Protein AF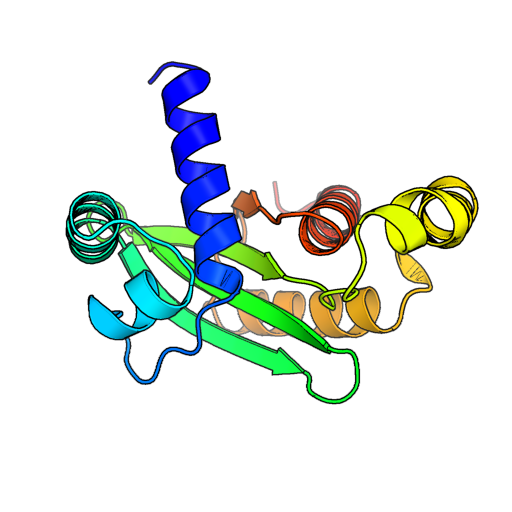-A0A7S6MPK9-F1 (afdb_monomer_lite)

Secondary structure (DSSP, 8-state):
--HHHHHHHHHHHHHHTT---SSSS--HHHHHTTT--HHHHHHHHHHEEEEEEEEETTTTEEEEEEEETTT--EEEEEE----S-HHHIIIIIHHHHHHS-GGG-HHHHHHHHHHHHHHHHTSS-SS-EEEEETHHHHHHHHHHT-TTTTT--

Sequence (153 aa):
MNQLSENFKQAELALAAYGSFTSAVPTQRELEAIEFSSRQAEVFIQNYRLVSQFNDAATGLSATVFADKDSGETFLAVRGTEISDVRDFATGVFDIMLFGSTQLHPQYHSLKTKVTEWLNDGTLSPTFTVTGHSMGGFLAIGLADDPLFTRAC

pLDDT: mean 84.28, std 17.18, range [35.78, 97.69]

Radius of gyration: 15.24 Å; chains: 1; bounding box: 37×40×40 Å

Foldseek 3Di:
DDPVVVVVVLVLLQLCLVFDAPAQQRDLVRSVVSPDDSVRSVVCSVFKTWLDWDADPVQRKIWTWIAGPPPRAIAIHIDGHDDPDPVCCVPPVCVCLVPPDPVPRPNLVVVVVVVVVCCVVVSHPLDYHYHHDDVRRSSSVNQCPDPVSVPSD

Structure (mmCIF, N/CA/C/O backbone):
data_AF-A0A7S6MPK9-F1
#
_entry.id   AF-A0A7S6MPK9-F1
#
loop_
_atom_site.group_PDB
_atom_site.id
_atom_site.type_symbol
_atom_site.label_atom_id
_atom_site.label_alt_id
_atom_site.label_comp_id
_atom_site.label_asym_id
_atom_site.label_entity_id
_atom_site.label_seq_id
_atom_site.pdbx_PDB_ins_code
_atom_site.Cartn_x
_atom_site.Cartn_y
_atom_site.Cartn_z
_atom_site.occupancy
_atom_site.B_iso_or_equiv
_atom_site.auth_seq_id
_atom_site.auth_comp_id
_atom_site.auth_asym_id
_atom_site.auth_atom_id
_atom_site.pdbx_PDB_model_num
ATOM 1 N N . MET A 1 1 ? -21.714 -7.488 0.628 1.00 62.66 1 MET A N 1
ATOM 2 C CA . MET A 1 1 ? -21.180 -6.112 0.537 1.00 62.66 1 MET A CA 1
ATOM 3 C C . MET A 1 1 ? -21.682 -5.475 -0.745 1.00 62.66 1 MET A C 1
ATOM 5 O O . MET A 1 1 ? -22.024 -6.211 -1.663 1.00 62.66 1 MET A O 1
ATOM 9 N N . ASN A 1 2 ? -21.837 -4.151 -0.783 1.00 88.25 2 ASN A N 1
ATOM 10 C CA . ASN A 1 2 ? -22.265 -3.442 -1.992 1.00 88.25 2 ASN A CA 1
ATOM 11 C C . ASN A 1 2 ? -21.059 -2.721 -2.618 1.00 88.25 2 ASN A C 1
ATOM 13 O O . ASN A 1 2 ? -20.028 -2.559 -1.973 1.00 88.25 2 ASN A O 1
ATOM 17 N N . GLN A 1 3 ? -21.170 -2.286 -3.873 1.00 90.50 3 GLN A N 1
ATOM 18 C CA . GLN A 1 3 ? -20.036 -1.680 -4.585 1.00 90.50 3 GLN A CA 1
ATOM 19 C C . GLN A 1 3 ? -19.459 -0.452 -3.863 1.00 90.50 3 GLN A C 1
ATOM 21 O O . GLN A 1 3 ? -18.261 -0.193 -3.928 1.00 90.50 3 GLN A O 1
ATOM 26 N N . LEU A 1 4 ? -20.307 0.300 -3.157 1.00 89.38 4 LEU A N 1
ATOM 27 C CA . LEU A 1 4 ? -19.885 1.478 -2.410 1.00 89.38 4 LEU A CA 1
ATOM 28 C C . LEU A 1 4 ? -18.961 1.109 -1.244 1.00 89.38 4 LEU A C 1
ATOM 30 O O . LEU A 1 4 ? -17.953 1.782 -1.050 1.00 89.38 4 LEU A O 1
ATOM 34 N N . SER A 1 5 ? -19.275 0.044 -0.496 1.00 89.50 5 SER A N 1
ATOM 35 C CA . SER A 1 5 ? -18.431 -0.400 0.618 1.00 89.50 5 SER A CA 1
ATOM 36 C C . SER A 1 5 ? -17.068 -0.895 0.140 1.00 89.50 5 SER A C 1
ATOM 38 O O . SER A 1 5 ? -16.060 -0.571 0.758 1.00 89.50 5 SER A O 1
ATOM 40 N N . GLU A 1 6 ? -17.024 -1.613 -0.986 1.00 90.44 6 GLU A N 1
ATOM 41 C CA . GLU A 1 6 ? -15.756 -2.064 -1.574 1.00 90.44 6 GLU A CA 1
ATOM 42 C C . GLU A 1 6 ? -14.912 -0.887 -2.068 1.00 90.44 6 GLU A C 1
ATOM 44 O O . GLU A 1 6 ? -13.735 -0.785 -1.735 1.00 90.44 6 GLU A O 1
ATOM 49 N N . ASN A 1 7 ? -15.515 0.055 -2.800 1.00 90.88 7 ASN A N 1
ATOM 50 C CA . ASN A 1 7 ? -14.799 1.235 -3.285 1.00 90.88 7 ASN A CA 1
ATOM 51 C C . ASN A 1 7 ? -14.252 2.084 -2.130 1.00 90.88 7 ASN A C 1
ATOM 53 O O . ASN A 1 7 ? -13.137 2.591 -2.221 1.00 90.88 7 ASN A O 1
ATOM 57 N N . PHE A 1 8 ? -15.018 2.221 -1.044 1.00 92.25 8 PHE A N 1
ATOM 58 C CA . PHE A 1 8 ? -14.572 2.930 0.152 1.00 92.25 8 PHE A CA 1
ATOM 59 C C . PHE A 1 8 ? -13.363 2.239 0.793 1.00 92.25 8 PHE A C 1
ATOM 61 O O . PHE A 1 8 ? -12.348 2.892 1.017 1.00 92.25 8 PHE A O 1
ATOM 68 N N . LYS A 1 9 ? -13.420 0.913 0.975 1.00 93.81 9 LYS A N 1
ATOM 69 C CA . LYS A 1 9 ? -12.288 0.109 1.461 1.00 93.81 9 LYS A CA 1
ATOM 70 C C . LYS A 1 9 ? -11.035 0.304 0.601 1.00 93.81 9 LYS A C 1
ATOM 72 O O . LYS A 1 9 ? -9.956 0.554 1.135 1.00 93.81 9 LYS A O 1
ATOM 77 N N . GLN A 1 10 ? -11.164 0.214 -0.724 1.00 94.50 10 GLN A N 1
ATOM 78 C CA . GLN A 1 10 ? -10.022 0.378 -1.631 1.00 94.50 10 GLN A CA 1
ATOM 79 C C . GLN A 1 10 ? -9.455 1.802 -1.608 1.00 94.50 10 GLN A C 1
ATOM 81 O O . GLN A 1 10 ? -8.240 1.968 -1.718 1.00 94.50 10 GLN A O 1
ATOM 86 N N . ALA A 1 11 ? -10.306 2.818 -1.439 1.00 93.44 11 ALA A N 1
ATOM 87 C CA . ALA A 1 11 ? -9.879 4.207 -1.303 1.00 93.44 11 ALA A CA 1
ATOM 88 C C . ALA A 1 11 ? -9.139 4.460 0.020 1.00 93.44 11 ALA A C 1
ATOM 90 O O . ALA A 1 11 ? -8.108 5.126 0.014 1.00 93.44 11 ALA A O 1
ATOM 91 N N . GLU A 1 12 ? -9.611 3.898 1.137 1.00 95.19 12 GLU A N 1
ATOM 92 C CA . GLU A 1 12 ? -8.920 3.995 2.430 1.00 95.19 12 GLU A CA 1
ATOM 93 C C . GLU A 1 12 ? -7.548 3.317 2.388 1.00 95.19 12 GLU A C 1
ATOM 95 O O . GLU A 1 12 ? -6.557 3.911 2.806 1.00 95.19 12 GLU A O 1
ATOM 100 N N . LEU A 1 13 ? -7.455 2.109 1.824 1.00 96.62 13 LEU A N 1
ATOM 101 C CA . LEU A 1 13 ? -6.175 1.420 1.636 1.00 96.62 13 LEU A CA 1
ATOM 102 C C . LEU A 1 13 ? -5.225 2.222 0.731 1.00 96.62 13 LEU A C 1
ATOM 104 O O . LEU A 1 13 ? -4.043 2.353 1.047 1.00 96.62 13 LEU A O 1
ATOM 108 N N . ALA A 1 14 ? -5.733 2.807 -0.359 1.00 95.00 14 ALA A N 1
ATOM 109 C CA . ALA A 1 14 ? -4.942 3.661 -1.244 1.00 95.00 14 ALA A CA 1
ATOM 110 C C . ALA A 1 14 ? -4.434 4.930 -0.541 1.00 95.00 14 ALA A C 1
ATOM 112 O O . ALA A 1 14 ? -3.283 5.311 -0.745 1.00 95.00 14 ALA A O 1
ATOM 113 N N . LEU A 1 15 ? -5.255 5.564 0.303 1.00 94.50 15 LEU A N 1
ATOM 114 C CA . LEU A 1 15 ? -4.831 6.702 1.119 1.00 94.50 15 LEU A CA 1
ATOM 115 C C . LEU A 1 15 ? -3.768 6.271 2.137 1.00 94.50 15 LEU A C 1
ATOM 117 O O . LEU A 1 15 ? -2.742 6.930 2.272 1.00 94.50 15 LEU A O 1
ATOM 121 N N . ALA A 1 16 ? -3.955 5.118 2.784 1.00 95.38 16 ALA A N 1
ATOM 122 C CA . ALA A 1 16 ? -3.009 4.574 3.755 1.00 95.38 16 ALA A CA 1
ATOM 123 C C . ALA A 1 16 ? -1.601 4.340 3.173 1.00 95.38 16 ALA A C 1
ATOM 125 O O . ALA A 1 16 ? -0.622 4.428 3.912 1.00 95.38 16 ALA A O 1
ATOM 126 N N . ALA A 1 17 ? -1.464 4.121 1.858 1.00 93.81 17 ALA A N 1
ATOM 127 C CA . ALA A 1 17 ? -0.164 4.008 1.184 1.00 93.81 17 ALA A CA 1
ATOM 128 C C . ALA A 1 17 ? 0.687 5.294 1.225 1.00 93.81 17 ALA A C 1
ATOM 130 O O . ALA A 1 17 ? 1.873 5.253 0.905 1.00 93.81 17 ALA A O 1
ATOM 131 N N . TYR A 1 18 ? 0.109 6.435 1.609 1.00 92.12 18 TYR A N 1
ATOM 132 C CA . TYR A 1 18 ? 0.848 7.680 1.832 1.00 92.12 18 TYR A CA 1
ATOM 133 C C . TYR A 1 18 ? 1.504 7.735 3.217 1.00 92.12 18 TYR A C 1
ATOM 135 O O . TYR A 1 18 ? 2.360 8.587 3.458 1.00 92.12 18 TYR A O 1
ATOM 143 N N . GLY A 1 19 ? 1.121 6.837 4.129 1.00 91.44 19 GLY A N 1
ATOM 144 C CA . GLY A 1 19 ? 1.609 6.813 5.502 1.00 91.44 19 GLY A CA 1
ATOM 145 C C . GLY A 1 19 ? 3.028 6.272 5.607 1.00 91.44 19 GLY A C 1
ATOM 146 O O . GLY A 1 19 ? 3.433 5.380 4.866 1.00 91.44 19 GLY A O 1
ATOM 147 N N . SER A 1 20 ? 3.787 6.791 6.567 1.00 91.06 20 SER A N 1
ATOM 148 C CA . SER A 1 20 ? 5.051 6.192 7.003 1.00 91.06 20 SER A CA 1
ATOM 149 C C . SER A 1 20 ? 4.809 5.497 8.333 1.00 91.06 20 SER A C 1
ATOM 151 O O . SER A 1 20 ? 4.556 6.165 9.333 1.00 91.06 20 SER A O 1
ATOM 153 N N . PHE A 1 21 ? 4.854 4.167 8.334 1.00 93.12 21 PHE A N 1
ATOM 154 C CA . PHE A 1 21 ? 4.492 3.370 9.502 1.00 93.12 21 PHE A CA 1
ATOM 155 C C . PHE A 1 21 ? 5.731 2.785 10.165 1.00 93.12 21 PHE A C 1
ATOM 157 O O . PHE A 1 21 ? 6.571 2.158 9.521 1.00 93.12 21 PHE A O 1
ATOM 164 N N . THR A 1 22 ? 5.833 2.976 11.475 1.00 91.12 22 THR A N 1
ATOM 165 C CA . THR A 1 22 ? 6.987 2.522 12.268 1.00 91.12 22 THR A CA 1
ATOM 166 C C . THR A 1 22 ? 6.772 1.167 12.940 1.00 91.12 22 THR A C 1
ATOM 168 O O . THR A 1 22 ? 7.713 0.580 13.476 1.00 91.12 22 THR A O 1
ATOM 171 N N . SER A 1 23 ? 5.543 0.646 12.914 1.00 92.75 23 SER A N 1
ATOM 172 C CA . SER A 1 23 ? 5.189 -0.633 13.523 1.00 92.75 23 SER A CA 1
ATOM 173 C C . SER A 1 23 ? 4.107 -1.367 12.729 1.00 92.75 23 SER A C 1
ATOM 175 O O . SER A 1 23 ? 3.457 -0.792 11.857 1.00 92.75 23 SER A O 1
ATOM 177 N N . ALA A 1 24 ? 3.882 -2.642 13.060 1.00 93.00 24 ALA A N 1
ATOM 178 C CA . ALA A 1 24 ? 2.847 -3.465 12.432 1.00 93.00 24 ALA A CA 1
ATOM 179 C C . ALA A 1 24 ? 1.419 -2.926 12.651 1.00 93.00 24 ALA A C 1
ATOM 181 O O . ALA A 1 24 ? 0.500 -3.283 11.918 1.00 93.00 24 ALA A O 1
ATOM 182 N N . VAL A 1 25 ? 1.199 -2.089 13.666 1.00 93.62 25 VAL A N 1
ATOM 183 C CA . VAL A 1 25 ? -0.095 -1.451 13.910 1.00 93.62 25 VAL A CA 1
ATOM 184 C C . VAL A 1 25 ? 0.083 0.050 13.708 1.00 93.62 25 VAL A C 1
ATOM 186 O O . VAL A 1 25 ? 0.765 0.677 14.521 1.00 93.62 25 VAL A O 1
ATOM 189 N N . PRO A 1 26 ? -0.511 0.634 12.652 1.00 93.69 26 PRO A N 1
ATOM 190 C CA . PRO A 1 26 ? -0.521 2.077 12.482 1.00 93.69 26 PRO A CA 1
ATOM 191 C C . PRO A 1 26 ? -1.056 2.766 13.733 1.00 93.69 26 PRO A C 1
ATOM 193 O O . PRO A 1 26 ? -2.029 2.324 14.345 1.00 93.69 26 PRO A O 1
ATOM 196 N N . THR A 1 27 ? -0.423 3.859 14.123 1.00 95.75 27 THR A N 1
ATOM 197 C CA . THR A 1 27 ? -0.958 4.737 15.157 1.00 95.75 27 THR A CA 1
ATOM 198 C C . THR A 1 27 ? -1.996 5.673 14.553 1.00 95.75 27 THR A C 1
ATOM 200 O O . THR A 1 27 ? -1.933 6.030 13.375 1.00 95.75 27 THR A O 1
ATOM 203 N N . GLN A 1 28 ? -2.933 6.140 15.380 1.00 95.81 28 GLN A N 1
ATOM 204 C CA . GLN A 1 28 ? -3.922 7.127 14.943 1.00 95.81 28 GLN A CA 1
ATOM 205 C C . GLN A 1 28 ? -3.240 8.383 14.385 1.00 95.81 28 GLN A C 1
ATOM 207 O O . GLN A 1 28 ? -3.658 8.903 13.360 1.00 95.81 28 GLN A O 1
ATOM 212 N N . ARG A 1 29 ? -2.134 8.810 15.004 1.00 95.94 29 ARG A N 1
ATOM 213 C CA . ARG A 1 29 ? -1.357 9.972 14.565 1.00 95.94 29 ARG A CA 1
ATOM 214 C C . ARG A 1 29 ? -0.706 9.777 13.192 1.00 95.94 29 ARG A C 1
ATOM 216 O O . ARG A 1 29 ? -0.671 10.728 12.420 1.00 95.94 29 ARG A O 1
ATOM 223 N N . GLU A 1 30 ? -0.176 8.588 12.896 1.00 95.69 30 GLU A N 1
ATOM 224 C CA . GLU A 1 30 ? 0.400 8.279 11.575 1.00 95.69 30 GLU A CA 1
ATOM 225 C C . GLU A 1 30 ? -0.673 8.338 10.475 1.00 95.69 30 GLU A C 1
ATOM 227 O O . GLU A 1 30 ? -0.395 8.841 9.392 1.00 95.69 30 GLU A O 1
ATOM 232 N N . LEU A 1 31 ? -1.901 7.886 10.761 1.00 96.38 31 LEU A N 1
ATOM 233 C CA . LEU A 1 31 ? -3.024 7.948 9.816 1.00 96.38 31 LEU A CA 1
ATOM 234 C C . LEU A 1 31 ? -3.616 9.360 9.688 1.00 96.38 31 LEU A C 1
ATOM 236 O O . LEU A 1 31 ? -3.916 9.812 8.590 1.00 96.38 31 LEU A O 1
ATOM 240 N N . GLU A 1 32 ? -3.756 10.104 10.783 1.00 95.88 32 GLU A N 1
ATOM 241 C CA . GLU A 1 32 ? -4.234 11.494 10.733 1.00 95.88 32 GLU A CA 1
ATOM 242 C C . GLU A 1 32 ? -3.255 12.411 9.980 1.00 95.88 32 GLU A C 1
ATOM 244 O O . GLU A 1 32 ? -3.678 13.358 9.320 1.00 95.88 32 GLU A O 1
ATOM 249 N N . ALA A 1 33 ? -1.951 12.107 10.013 1.00 93.62 33 ALA A N 1
ATOM 250 C CA . ALA A 1 33 ? -0.939 12.822 9.233 1.00 93.62 33 ALA A CA 1
ATOM 251 C C . ALA A 1 33 ? -1.107 12.664 7.709 1.00 93.62 33 ALA A C 1
ATOM 253 O O . ALA A 1 33 ? -0.561 13.472 6.962 1.00 93.62 33 ALA A O 1
ATOM 254 N N . ILE A 1 34 ? -1.862 11.657 7.262 1.00 92.38 34 ILE A N 1
ATOM 255 C CA . ILE A 1 34 ? -2.239 11.424 5.860 1.00 92.38 34 ILE A CA 1
ATOM 256 C C . ILE A 1 34 ? -3.741 11.625 5.639 1.00 92.38 34 ILE A C 1
ATOM 258 O O . ILE A 1 34 ? -4.355 10.971 4.802 1.00 92.38 34 ILE A O 1
ATOM 262 N N . GLU A 1 35 ? -4.331 12.535 6.416 1.00 94.38 35 GLU A N 1
ATOM 263 C CA . GLU A 1 35 ? -5.692 13.047 6.234 1.00 94.38 35 GLU A CA 1
ATOM 264 C C . GLU A 1 35 ? -6.830 12.068 6.560 1.00 94.38 35 GLU A C 1
ATOM 266 O O . GLU A 1 35 ? -7.994 12.352 6.264 1.00 94.38 35 GLU A O 1
ATOM 271 N N . PHE A 1 36 ? -6.558 10.955 7.250 1.00 95.00 36 PHE A N 1
ATOM 272 C CA . PHE A 1 36 ? -7.651 10.210 7.876 1.00 95.00 36 PHE A CA 1
ATOM 273 C C . PHE A 1 36 ? -8.325 11.085 8.938 1.00 95.00 36 PHE A C 1
ATOM 275 O O . PHE A 1 36 ? -7.664 11.679 9.790 1.00 95.00 36 PHE A O 1
ATOM 282 N N . SER A 1 37 ? -9.660 11.108 8.957 1.00 96.50 37 SER A N 1
ATOM 283 C CA . SER A 1 37 ? -10.371 11.592 10.144 1.00 96.50 37 SER A CA 1
ATOM 284 C C . SER A 1 37 ? -10.120 10.658 11.330 1.00 96.50 37 SER A C 1
ATOM 286 O O . SER A 1 37 ? -9.917 9.458 11.145 1.00 96.50 37 SER A O 1
ATOM 288 N N . SER A 1 38 ? -10.226 11.164 12.562 1.00 96.38 38 SER A N 1
ATOM 289 C CA . SER A 1 38 ? -10.011 10.352 13.770 1.00 96.38 38 SER A CA 1
ATOM 290 C C . SER A 1 38 ? -10.863 9.079 13.794 1.00 96.38 38 SER A C 1
ATOM 292 O O . SER A 1 38 ? -10.380 8.015 14.171 1.00 96.38 38 SER A O 1
ATOM 294 N N . ARG A 1 39 ? -12.114 9.157 13.315 1.00 96.12 39 ARG A N 1
ATOM 295 C CA . ARG A 1 39 ? -13.005 7.991 13.226 1.00 96.12 39 ARG A CA 1
ATOM 296 C C . ARG A 1 39 ? -12.562 6.995 12.154 1.00 96.12 39 ARG A C 1
ATOM 298 O O . ARG A 1 39 ? -12.629 5.795 12.392 1.00 96.12 39 ARG A O 1
ATOM 305 N N . GLN A 1 40 ? -12.127 7.468 10.985 1.00 95.50 40 GLN A N 1
ATOM 306 C CA . GLN A 1 40 ? -11.587 6.580 9.949 1.00 95.50 40 GLN A CA 1
ATOM 307 C C . GLN A 1 40 ? -10.301 5.910 10.427 1.00 95.50 40 GLN A C 1
ATOM 309 O O . GLN A 1 40 ? -10.143 4.710 10.242 1.00 95.50 40 GLN A O 1
ATOM 314 N N . ALA A 1 41 ? -9.410 6.654 11.086 1.00 96.94 41 ALA A N 1
ATOM 315 C CA . ALA A 1 41 ? -8.171 6.112 11.628 1.00 96.94 41 ALA A CA 1
ATOM 316 C C . ALA A 1 41 ? -8.452 5.019 12.670 1.00 96.94 41 ALA A C 1
ATOM 318 O O . ALA A 1 41 ? -7.865 3.944 12.602 1.00 96.94 41 ALA A O 1
ATOM 319 N N . GLU A 1 42 ? -9.392 5.253 13.591 1.00 96.62 42 GLU A N 1
ATOM 320 C CA . GLU A 1 42 ? -9.811 4.254 14.579 1.00 96.62 42 GLU A CA 1
ATOM 321 C C . GLU A 1 42 ? -10.317 2.967 13.909 1.00 96.62 42 GLU A C 1
ATOM 323 O O . GLU A 1 42 ? -9.852 1.873 14.234 1.00 96.62 42 GLU A O 1
ATOM 328 N N . VAL A 1 43 ? -11.221 3.094 12.933 1.00 95.50 43 VAL A N 1
ATOM 329 C CA . VAL A 1 43 ? -11.768 1.950 12.190 1.00 95.50 43 VAL A CA 1
ATOM 330 C C . VAL A 1 43 ? -10.674 1.234 11.393 1.00 95.50 43 VAL A C 1
ATOM 332 O O . VAL A 1 43 ? -10.612 0.006 11.398 1.00 95.50 43 VAL A O 1
ATOM 335 N N . PHE A 1 44 ? -9.772 1.966 10.741 1.00 96.44 44 PHE A N 1
ATOM 336 C CA . PHE A 1 44 ? -8.674 1.376 9.980 1.00 96.44 44 PHE A CA 1
ATOM 337 C C . PHE A 1 44 ? -7.743 0.565 10.885 1.00 96.44 44 PHE A C 1
ATOM 339 O O . PHE A 1 44 ? -7.415 -0.576 10.573 1.00 96.44 44 PHE A O 1
ATOM 346 N N . ILE A 1 45 ? -7.374 1.115 12.045 1.00 96.50 45 ILE A N 1
ATOM 347 C CA . ILE A 1 45 ? -6.526 0.435 13.031 1.00 96.50 45 ILE A CA 1
ATOM 348 C C . ILE A 1 45 ? -7.216 -0.807 13.582 1.00 96.50 45 ILE A C 1
ATOM 350 O O . ILE A 1 45 ? -6.537 -1.784 13.876 1.00 96.50 45 ILE A O 1
ATOM 354 N N . GLN A 1 46 ? -8.538 -0.812 13.737 1.00 96.12 46 GLN A N 1
ATOM 355 C CA . GLN A 1 46 ? -9.265 -1.994 14.204 1.00 96.12 46 GLN A CA 1
ATOM 356 C C . GLN A 1 46 ? -9.257 -3.130 13.178 1.00 96.12 46 GLN A C 1
ATOM 358 O O . GLN A 1 46 ? -9.139 -4.283 13.581 1.00 96.12 46 GLN A O 1
ATOM 363 N N . ASN A 1 47 ? -9.303 -2.810 11.883 1.00 95.94 47 ASN A N 1
ATOM 364 C CA . ASN A 1 47 ? -9.477 -3.803 10.821 1.00 95.94 47 ASN A CA 1
ATOM 365 C C . ASN A 1 47 ? -8.172 -4.230 10.144 1.00 95.94 47 ASN A C 1
ATOM 367 O O . ASN A 1 47 ? -8.058 -5.372 9.714 1.00 95.94 47 ASN A O 1
ATOM 371 N N . TYR A 1 48 ? -7.168 -3.356 10.067 1.00 97.06 48 TYR A N 1
ATOM 372 C CA . TYR A 1 48 ? -5.958 -3.605 9.285 1.00 97.06 48 TYR A CA 1
ATOM 373 C C . TYR A 1 48 ? -4.691 -3.544 10.127 1.00 97.06 48 TYR A C 1
ATOM 375 O O . TYR A 1 48 ? -4.574 -2.813 11.116 1.00 97.06 48 TYR A O 1
ATOM 383 N N . ARG A 1 49 ? -3.702 -4.329 9.711 1.00 96.38 49 ARG A N 1
ATOM 384 C CA . ARG A 1 49 ? -2.321 -4.247 10.187 1.00 96.38 49 ARG A CA 1
ATOM 385 C C . ARG A 1 49 ? -1.365 -4.132 9.012 1.00 96.38 49 ARG A C 1
ATOM 387 O O . ARG A 1 49 ? -1.628 -4.657 7.933 1.00 96.38 49 ARG A O 1
ATOM 394 N N . LEU A 1 50 ? -0.240 -3.480 9.249 1.00 96.50 50 LEU A N 1
ATOM 395 C CA . LEU A 1 50 ? 0.881 -3.430 8.332 1.00 96.50 50 LEU A CA 1
ATOM 396 C C . LEU A 1 50 ? 1.623 -4.772 8.352 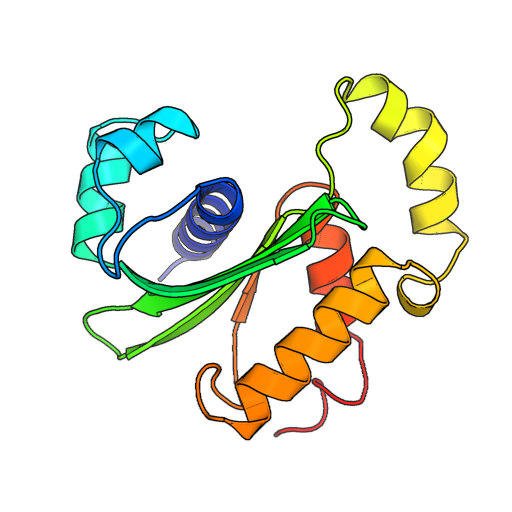1.00 96.50 50 LEU A C 1
ATOM 398 O O . LEU A 1 50 ? 2.030 -5.243 9.415 1.00 96.50 50 LEU A O 1
ATOM 402 N N . VAL A 1 51 ? 1.815 -5.367 7.176 1.00 96.62 51 VAL A N 1
ATOM 403 C CA . VAL A 1 51 ? 2.658 -6.557 6.990 1.00 96.62 51 VAL A CA 1
ATOM 404 C C . VAL A 1 51 ? 4.058 -6.137 6.562 1.00 96.62 51 VAL A C 1
ATOM 406 O O . VAL A 1 51 ? 5.046 -6.548 7.164 1.00 96.62 51 VAL A O 1
ATOM 409 N N . SER A 1 52 ? 4.147 -5.294 5.534 1.00 96.94 52 SER A N 1
ATOM 410 C CA . SER A 1 52 ? 5.412 -4.778 5.019 1.00 96.94 52 SER A CA 1
ATOM 411 C C . SER A 1 52 ? 5.191 -3.449 4.309 1.00 96.94 52 SER A C 1
ATOM 413 O O . SER A 1 52 ? 4.119 -3.204 3.756 1.00 96.94 52 SER A O 1
ATOM 415 N N . GLN A 1 53 ? 6.210 -2.598 4.307 1.00 96.19 53 GLN A N 1
ATOM 416 C CA . GLN A 1 53 ? 6.224 -1.361 3.540 1.00 96.19 53 GLN A CA 1
ATOM 417 C C . GLN A 1 53 ? 7.553 -1.240 2.806 1.00 96.19 53 GLN A C 1
ATOM 419 O O . GLN A 1 53 ? 8.620 -1.501 3.362 1.00 96.19 53 GLN A O 1
ATOM 424 N N . PHE A 1 54 ? 7.476 -0.816 1.554 1.00 95.69 54 PHE A N 1
ATOM 425 C CA . PHE A 1 54 ? 8.614 -0.503 0.716 1.00 95.69 54 PHE A CA 1
ATOM 426 C C . PHE A 1 54 ? 8.499 0.937 0.233 1.00 95.69 54 PHE A C 1
ATOM 428 O O . PHE A 1 54 ? 7.513 1.307 -0.396 1.00 95.69 54 PHE A O 1
ATOM 435 N N . ASN A 1 55 ? 9.525 1.733 0.523 1.00 92.62 55 ASN A N 1
ATOM 436 C CA . ASN A 1 55 ? 9.643 3.111 0.072 1.00 92.62 55 ASN A CA 1
ATOM 437 C C . ASN A 1 55 ? 10.912 3.227 -0.773 1.00 92.62 55 ASN A C 1
ATOM 439 O O . ASN A 1 55 ? 12.021 3.080 -0.257 1.00 92.62 55 ASN A O 1
ATOM 443 N N . ASP A 1 56 ? 10.750 3.489 -2.064 1.00 89.62 56 ASP A N 1
ATOM 444 C CA . ASP A 1 56 ? 11.852 3.692 -2.993 1.00 89.62 56 ASP A CA 1
ATOM 445 C C . ASP A 1 56 ? 12.105 5.189 -3.171 1.00 89.62 56 ASP A C 1
ATOM 447 O O . ASP A 1 56 ? 11.460 5.873 -3.969 1.00 89.62 56 ASP A O 1
ATOM 451 N N . ALA A 1 57 ? 13.079 5.703 -2.420 1.00 85.06 57 ALA A N 1
ATOM 452 C CA . ALA A 1 57 ? 13.457 7.110 -2.472 1.00 85.06 57 ALA A CA 1
ATOM 453 C C . ALA A 1 57 ? 13.991 7.551 -3.849 1.00 85.06 57 ALA A C 1
ATOM 455 O O . ALA A 1 57 ? 13.932 8.738 -4.157 1.00 85.06 57 ALA A O 1
ATOM 456 N N . ALA A 1 58 ? 14.503 6.630 -4.678 1.00 84.06 58 ALA A N 1
ATOM 457 C CA . ALA A 1 58 ? 15.059 6.973 -5.986 1.00 84.06 58 ALA A CA 1
ATOM 458 C C . ALA A 1 58 ? 13.964 7.239 -7.025 1.00 84.06 58 ALA A C 1
ATOM 460 O O . ALA A 1 58 ? 14.123 8.103 -7.885 1.00 84.06 58 ALA A O 1
ATOM 461 N N . THR A 1 59 ? 12.853 6.503 -6.948 1.00 81.56 59 THR A N 1
ATOM 462 C CA . THR A 1 59 ? 11.747 6.624 -7.908 1.00 81.56 59 THR A CA 1
ATOM 463 C C . THR A 1 59 ? 10.539 7.375 -7.349 1.00 81.56 59 THR A C 1
ATOM 465 O O . THR A 1 59 ? 9.688 7.813 -8.122 1.00 81.56 59 THR A O 1
ATOM 468 N N . GLY A 1 60 ? 10.460 7.540 -6.025 1.00 82.50 60 GLY A N 1
ATOM 469 C CA . GLY A 1 60 ? 9.312 8.109 -5.320 1.00 82.50 60 GLY A CA 1
ATOM 470 C C . GLY A 1 60 ? 8.136 7.139 -5.163 1.00 82.50 60 GLY A C 1
ATOM 471 O O . GLY A 1 60 ? 7.053 7.569 -4.770 1.00 82.50 60 GLY A O 1
ATOM 472 N N . LEU A 1 61 ? 8.332 5.855 -5.477 1.00 89.25 61 LEU A N 1
ATOM 473 C CA . LEU A 1 61 ? 7.352 4.795 -5.255 1.00 89.25 61 LEU A CA 1
ATOM 474 C C . LEU A 1 61 ? 7.232 4.476 -3.759 1.00 89.25 61 LEU A C 1
ATOM 476 O O . LEU A 1 61 ? 8.232 4.321 -3.059 1.00 89.25 61 LEU A O 1
ATOM 480 N N . SER A 1 62 ? 6.003 4.265 -3.301 1.00 92.00 62 SER A N 1
ATOM 481 C CA . SER A 1 62 ? 5.713 3.558 -2.059 1.00 92.00 62 SER A CA 1
ATOM 482 C C . SER A 1 62 ? 4.720 2.428 -2.319 1.00 92.00 62 SER A C 1
ATOM 484 O O . SER A 1 62 ? 3.730 2.594 -3.031 1.00 92.00 62 SER A O 1
ATOM 486 N N . ALA A 1 63 ? 4.997 1.261 -1.754 1.00 96.06 63 ALA A N 1
ATOM 487 C CA . ALA A 1 63 ? 4.122 0.103 -1.791 1.00 96.06 63 ALA A CA 1
ATOM 488 C C . ALA A 1 63 ? 3.975 -0.440 -0.374 1.00 96.06 63 ALA A C 1
ATOM 490 O O . ALA A 1 63 ? 4.957 -0.584 0.353 1.00 96.06 63 ALA A O 1
ATOM 491 N N . THR A 1 64 ? 2.748 -0.738 0.027 1.00 97.50 64 THR A N 1
ATOM 492 C CA . THR A 1 64 ? 2.439 -1.193 1.379 1.00 97.50 64 THR A CA 1
ATOM 493 C C . THR A 1 64 ? 1.528 -2.407 1.317 1.00 97.50 64 THR A C 1
ATOM 495 O O . THR A 1 64 ? 0.494 -2.371 0.656 1.00 97.50 64 THR A O 1
ATOM 498 N N . VAL A 1 65 ? 1.909 -3.480 2.007 1.00 97.62 65 VAL A N 1
ATOM 499 C CA . VAL A 1 65 ? 1.066 -4.661 2.186 1.00 97.62 65 VAL A CA 1
ATOM 500 C C . VAL A 1 65 ? 0.353 -4.540 3.522 1.00 97.62 65 VAL A C 1
ATOM 502 O O . VAL A 1 65 ? 0.983 -4.543 4.584 1.00 97.62 65 VAL A O 1
ATOM 505 N N . PHE A 1 66 ? -0.969 -4.449 3.462 1.00 97.12 66 PHE A N 1
ATOM 506 C CA . PHE A 1 66 ? -1.839 -4.536 4.625 1.00 97.12 66 PHE A CA 1
ATOM 507 C C . PHE A 1 66 ? -2.445 -5.928 4.710 1.00 97.12 66 PHE A C 1
ATOM 509 O O . PHE A 1 66 ? -2.700 -6.556 3.688 1.00 97.12 66 PHE A O 1
ATOM 516 N N . ALA A 1 67 ? -2.707 -6.394 5.925 1.00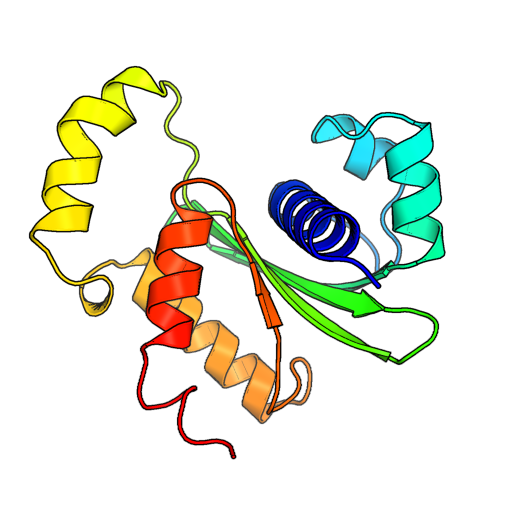 95.62 67 ALA A N 1
ATOM 517 C CA . ALA A 1 67 ? -3.531 -7.567 6.162 1.00 95.62 67 ALA A CA 1
ATOM 518 C C . ALA A 1 67 ? -4.777 -7.166 6.940 1.00 95.62 67 ALA A C 1
ATOM 520 O O . ALA A 1 67 ? -4.685 -6.437 7.933 1.00 95.62 67 ALA A O 1
ATOM 521 N N . ASP A 1 68 ? -5.917 -7.682 6.503 1.00 94.06 68 ASP A N 1
ATOM 522 C CA . ASP A 1 68 ? -7.137 -7.694 7.295 1.00 94.06 68 ASP A CA 1
ATOM 523 C C . ASP A 1 68 ? -6.920 -8.573 8.537 1.00 94.06 68 ASP A C 1
ATOM 525 O O . ASP A 1 68 ? -6.357 -9.669 8.461 1.00 94.06 68 ASP A O 1
ATOM 529 N N . LYS A 1 69 ? -7.283 -8.058 9.711 1.00 94.75 69 LYS A N 1
ATOM 530 C CA . LYS A 1 69 ? -7.007 -8.710 10.996 1.00 94.75 69 LYS A CA 1
ATOM 531 C C . LYS A 1 69 ? -7.901 -9.916 11.259 1.00 94.75 69 LYS A C 1
ATOM 533 O O . LYS A 1 69 ? -7.471 -10.801 11.996 1.00 94.75 69 LYS A O 1
ATOM 538 N N . ASP A 1 70 ? -9.085 -9.956 10.656 1.00 93.06 70 ASP A N 1
ATOM 539 C CA . ASP A 1 70 ? -10.067 -11.012 10.887 1.00 93.06 70 ASP A CA 1
ATOM 540 C C . ASP A 1 70 ? -9.856 -12.184 9.923 1.00 93.06 70 ASP A C 1
ATOM 542 O O . ASP A 1 70 ? -9.769 -13.340 10.335 1.00 93.06 70 ASP A O 1
ATOM 546 N N . SER A 1 71 ? -9.746 -11.887 8.630 1.00 90.88 71 SER A N 1
ATOM 547 C CA . SER A 1 71 ? -9.603 -12.875 7.555 1.00 90.88 71 SER A CA 1
ATOM 548 C C . SER A 1 71 ? -8.153 -13.247 7.246 1.00 90.88 71 SER A C 1
ATOM 550 O O . SER A 1 71 ? -7.898 -14.325 6.710 1.00 90.88 71 SER A O 1
ATOM 552 N N . GLY A 1 72 ? -7.195 -12.368 7.556 1.00 89.69 72 GLY A N 1
ATOM 553 C CA . GLY A 1 72 ? -5.794 -12.524 7.160 1.00 89.69 72 GLY A CA 1
ATOM 554 C C . GLY A 1 72 ? -5.514 -12.228 5.682 1.00 89.69 72 GLY A C 1
ATOM 555 O O . GLY A 1 72 ? -4.367 -12.370 5.259 1.00 89.69 72 GLY A O 1
ATOM 556 N N . GLU A 1 73 ? -6.520 -11.818 4.901 1.00 90.81 73 GLU A N 1
ATOM 557 C CA . GLU A 1 73 ? -6.354 -11.450 3.492 1.00 90.81 73 GLU A CA 1
ATOM 558 C C . GLU A 1 73 ? -5.394 -10.261 3.347 1.00 90.81 73 GLU A C 1
ATOM 560 O O . GLU A 1 73 ? -5.456 -9.307 4.129 1.00 90.81 73 GLU A O 1
ATOM 565 N N . THR A 1 74 ? -4.504 -10.317 2.349 1.00 93.25 74 THR A N 1
ATOM 566 C CA . THR A 1 74 ? -3.524 -9.258 2.082 1.00 93.25 74 THR A CA 1
ATOM 567 C C . THR A 1 74 ? -3.941 -8.351 0.927 1.00 93.25 74 THR A C 1
ATOM 569 O O . THR A 1 74 ? -4.447 -8.795 -0.103 1.00 93.25 74 THR A O 1
ATOM 572 N N . PHE A 1 75 ? -3.684 -7.056 1.102 1.00 95.62 75 PHE A N 1
ATOM 573 C CA . PHE A 1 75 ? -3.980 -5.992 0.151 1.00 95.62 75 PHE A CA 1
ATOM 574 C C . PHE A 1 75 ? -2.698 -5.225 -0.149 1.00 95.62 75 PHE A C 1
ATOM 576 O O . PHE A 1 75 ? -2.017 -4.766 0.771 1.00 95.62 75 PHE A O 1
ATOM 583 N N . LEU A 1 76 ? -2.389 -5.059 -1.431 1.00 97.69 76 LEU A N 1
ATOM 584 C CA . LEU A 1 76 ? -1.287 -4.229 -1.895 1.00 97.69 76 LEU A CA 1
ATOM 585 C C . LEU A 1 76 ? -1.803 -2.817 -2.182 1.00 97.69 76 LEU A C 1
ATOM 587 O O . LEU A 1 76 ? -2.566 -2.604 -3.120 1.00 97.69 76 LEU A O 1
ATOM 591 N N . ALA A 1 77 ? -1.361 -1.839 -1.405 1.00 97.12 77 ALA A N 1
ATOM 592 C CA . ALA A 1 77 ? -1.656 -0.436 -1.642 1.00 97.12 77 ALA A CA 1
ATOM 593 C C . ALA A 1 77 ? -0.424 0.279 -2.205 1.00 97.12 77 ALA A C 1
ATOM 595 O O . ALA A 1 77 ? 0.672 0.178 -1.650 1.00 97.12 77 ALA A O 1
ATOM 596 N N . VAL A 1 78 ? -0.599 0.996 -3.313 1.00 95.50 78 VAL A N 1
ATOM 597 C CA . VAL A 1 78 ? 0.485 1.639 -4.057 1.00 95.50 78 VAL A CA 1
ATOM 598 C C . VAL A 1 78 ? 0.274 3.146 -4.102 1.00 95.50 78 VAL A C 1
ATOM 600 O O . VAL A 1 78 ? -0.790 3.639 -4.478 1.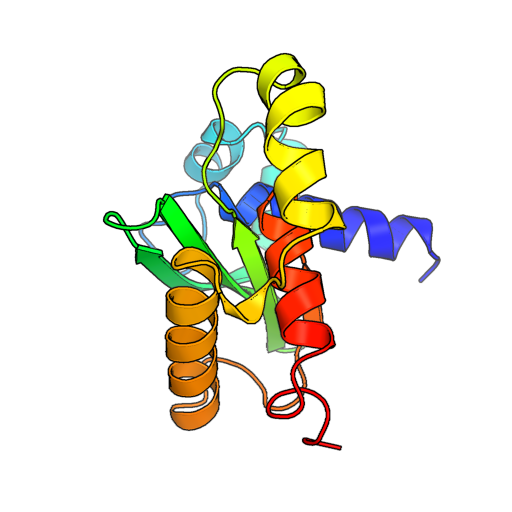00 95.50 78 VAL A O 1
ATOM 603 N N . ARG A 1 79 ? 1.338 3.879 -3.790 1.00 89.75 79 ARG A N 1
ATOM 604 C CA . ARG A 1 79 ? 1.485 5.313 -4.017 1.00 89.75 79 ARG A CA 1
ATOM 605 C C . ARG A 1 79 ? 2.631 5.534 -5.005 1.00 89.75 79 ARG A C 1
ATOM 607 O O . ARG A 1 79 ? 3.739 5.048 -4.801 1.00 89.75 79 ARG A O 1
ATOM 614 N N . GLY A 1 80 ? 2.376 6.302 -6.059 1.00 74.00 80 GLY A N 1
ATOM 615 C CA . GLY A 1 80 ? 3.438 6.873 -6.894 1.00 74.00 80 GLY A CA 1
ATOM 616 C C . GLY A 1 80 ? 3.870 8.252 -6.390 1.00 74.00 80 GLY A C 1
ATOM 617 O O . GLY A 1 80 ? 3.350 8.748 -5.391 1.00 74.00 80 GLY A O 1
ATOM 618 N N . THR A 1 81 ? 4.788 8.908 -7.099 1.00 70.06 81 THR A N 1
ATOM 619 C CA . THR A 1 81 ? 5.227 10.264 -6.730 1.00 70.06 81 THR A CA 1
ATOM 620 C C . THR A 1 81 ? 4.052 11.238 -6.665 1.00 70.06 81 THR A C 1
ATOM 622 O O . THR A 1 81 ? 3.223 11.313 -7.572 1.00 70.06 81 THR A O 1
ATOM 625 N N . GLU A 1 82 ? 4.016 12.015 -5.588 1.00 55.53 82 GLU A N 1
ATOM 626 C CA . GLU A 1 82 ? 3.117 13.147 -5.433 1.00 55.53 82 GLU A CA 1
ATOM 627 C C . GLU A 1 82 ? 3.655 14.313 -6.263 1.00 55.53 82 GLU A C 1
ATOM 629 O O . GLU A 1 82 ? 4.704 14.880 -5.959 1.00 55.53 82 GLU A O 1
ATOM 634 N N . ILE A 1 83 ? 2.974 14.630 -7.361 1.00 47.91 83 ILE A N 1
ATOM 635 C CA . ILE A 1 83 ? 3.258 15.841 -8.126 1.00 47.91 83 ILE A CA 1
ATOM 636 C C . ILE A 1 83 ? 2.516 16.963 -7.417 1.00 47.91 83 ILE A C 1
ATOM 638 O O . ILE A 1 83 ? 1.299 16.898 -7.258 1.00 47.91 83 ILE A O 1
ATOM 642 N N . SER A 1 84 ? 3.260 17.978 -6.984 1.00 46.56 84 SER A N 1
ATOM 643 C CA . SER A 1 84 ? 2.796 19.105 -6.165 1.00 46.56 84 SER A CA 1
ATOM 644 C C . SER A 1 84 ? 1.702 19.972 -6.806 1.00 46.56 84 SER A C 1
ATOM 646 O O . SER A 1 84 ? 1.266 20.939 -6.190 1.00 46.56 84 SER A O 1
ATOM 648 N N . ASP A 1 85 ? 1.246 19.643 -8.018 1.00 46.53 85 ASP A N 1
ATOM 649 C CA . ASP A 1 85 ? 0.160 20.336 -8.700 1.00 46.53 85 ASP A CA 1
ATOM 650 C C . ASP A 1 85 ? -0.693 19.366 -9.545 1.00 46.53 85 ASP A C 1
ATOM 652 O O . ASP A 1 85 ? -0.242 18.785 -10.536 1.00 46.53 85 ASP A O 1
ATOM 656 N N . VAL A 1 86 ? -1.973 19.217 -9.183 1.00 47.50 86 VAL A N 1
ATOM 657 C CA . VAL A 1 86 ? -2.956 18.369 -9.896 1.00 47.50 86 VAL A CA 1
ATOM 658 C C . VAL A 1 86 ? -3.207 18.884 -11.325 1.00 47.50 86 VAL A C 1
ATOM 660 O O . VAL A 1 86 ? -3.608 18.133 -12.215 1.00 47.50 86 VAL A O 1
ATOM 663 N N . ARG A 1 87 ? -2.935 20.173 -11.574 1.00 44.44 87 ARG A N 1
ATOM 664 C CA . ARG A 1 87 ? -3.004 20.790 -12.906 1.00 44.44 87 ARG A CA 1
ATOM 665 C C . ARG A 1 87 ? -1.836 20.410 -13.813 1.00 44.44 87 ARG A C 1
ATOM 667 O O . ARG A 1 87 ? -2.066 20.231 -15.003 1.00 44.44 87 ARG A O 1
ATOM 674 N N . ASP A 1 88 ? -0.637 20.235 -13.262 1.00 46.19 88 ASP A N 1
ATOM 675 C CA . ASP A 1 88 ? 0.554 19.815 -14.018 1.00 46.19 88 ASP A CA 1
ATOM 676 C C . ASP A 1 88 ? 0.468 18.317 -14.385 1.00 46.19 88 ASP A C 1
ATOM 678 O O . ASP A 1 88 ? 0.859 17.878 -15.470 1.00 46.19 88 ASP A O 1
ATOM 682 N N . PHE A 1 89 ? -0.195 17.536 -13.524 1.00 47.12 89 PHE A N 1
ATOM 683 C CA . PHE A 1 89 ? -0.585 16.149 -13.784 1.00 47.12 89 PHE A CA 1
ATOM 684 C C . PHE A 1 89 ? -1.571 16.017 -14.962 1.00 47.12 89 PHE A C 1
ATOM 686 O O . PHE A 1 89 ? -1.378 15.161 -15.826 1.00 47.12 89 PHE A O 1
ATOM 693 N N . ALA A 1 90 ? -2.589 16.887 -15.038 1.00 48.66 90 ALA A N 1
ATOM 694 C CA . ALA A 1 90 ? -3.632 16.843 -16.069 1.00 48.66 90 ALA A CA 1
ATOM 695 C C . ALA A 1 90 ? -3.107 17.079 -17.498 1.00 48.66 90 ALA A C 1
ATOM 697 O O . ALA A 1 90 ? -3.647 16.508 -18.443 1.00 48.66 90 ALA A O 1
ATOM 698 N N . THR A 1 91 ? -2.073 17.910 -17.663 1.00 49.03 91 THR A N 1
ATOM 699 C CA . THR A 1 91 ? -1.587 18.328 -18.989 1.00 49.03 91 THR A CA 1
ATOM 700 C C . THR A 1 91 ? -0.271 17.689 -19.425 1.00 49.03 91 THR A C 1
ATOM 702 O O . THR A 1 91 ? -0.049 17.590 -20.623 1.00 49.03 91 THR A O 1
ATOM 705 N N . GLY A 1 92 ? 0.605 17.263 -18.505 1.00 43.00 92 GLY A N 1
ATOM 706 C CA . GLY A 1 92 ? 1.916 16.693 -18.863 1.00 43.00 92 GLY A CA 1
ATOM 707 C C . GLY A 1 92 ? 2.040 15.182 -18.653 1.00 43.00 92 GLY A C 1
ATOM 708 O O . GLY A 1 92 ? 2.735 14.502 -19.404 1.00 43.00 92 GLY A O 1
ATOM 709 N N . VAL A 1 93 ? 1.361 14.638 -17.638 1.00 47.56 93 VAL A N 1
ATOM 710 C CA . VAL A 1 93 ? 1.527 13.235 -17.220 1.00 47.56 93 VAL A CA 1
ATOM 711 C C . VAL A 1 93 ? 0.517 12.314 -17.885 1.00 47.56 93 VAL A C 1
ATOM 713 O O . VAL A 1 93 ? 0.886 11.202 -18.255 1.00 47.56 93 VAL A O 1
ATOM 716 N N . PHE A 1 94 ? -0.712 12.777 -18.133 1.00 49.28 94 PHE A N 1
ATOM 717 C CA . PHE A 1 94 ? -1.678 11.987 -18.900 1.00 49.28 94 PHE A CA 1
ATOM 718 C C . PHE A 1 94 ? -1.192 11.667 -20.317 1.00 49.28 94 PHE A C 1
ATOM 720 O O . PHE A 1 94 ? -1.434 10.557 -20.769 1.00 49.28 94 PHE A O 1
ATOM 727 N N . ASP A 1 95 ? -0.440 12.542 -20.990 1.00 43.12 95 ASP A N 1
ATOM 728 C CA . ASP A 1 95 ? 0.080 12.234 -22.332 1.00 43.12 95 ASP A CA 1
ATOM 729 C C . ASP A 1 95 ? 1.136 11.111 -22.319 1.00 43.12 95 ASP A C 1
ATOM 731 O O . ASP A 1 95 ? 1.171 10.284 -23.227 1.00 43.12 95 ASP A O 1
ATOM 735 N N . ILE A 1 96 ? 1.952 10.988 -21.268 1.00 49.50 96 ILE A N 1
ATOM 736 C CA . ILE A 1 96 ? 2.915 9.877 -21.130 1.00 49.50 96 ILE A CA 1
ATOM 737 C C . ILE A 1 96 ? 2.197 8.595 -20.688 1.00 49.50 96 ILE A C 1
ATOM 739 O O . ILE A 1 96 ? 2.480 7.514 -21.190 1.00 49.50 96 ILE A O 1
ATOM 743 N N . MET A 1 97 ? 1.228 8.723 -19.789 1.00 49.22 97 MET A N 1
ATOM 744 C CA . MET A 1 97 ? 0.427 7.634 -19.229 1.00 49.22 97 MET A CA 1
ATOM 745 C C . MET A 1 97 ? -0.559 7.023 -20.246 1.00 49.22 97 MET A C 1
ATOM 747 O O . MET A 1 97 ? -0.869 5.836 -20.166 1.00 49.22 97 MET A O 1
ATOM 751 N N . LEU A 1 98 ? -1.030 7.819 -21.215 1.00 44.66 98 LEU A N 1
ATOM 752 C CA . LEU A 1 98 ? -1.977 7.425 -22.264 1.00 44.66 98 LEU A CA 1
ATOM 753 C C . LEU A 1 98 ? -1.278 6.964 -23.561 1.00 44.66 98 LEU A C 1
ATOM 755 O O . LEU A 1 98 ? -1.859 6.168 -24.297 1.00 44.66 98 LEU A O 1
ATOM 759 N N . PHE A 1 99 ? -0.034 7.399 -23.833 1.00 45.53 99 PHE A N 1
ATOM 760 C CA . PHE A 1 99 ? 0.718 7.034 -25.050 1.00 45.53 99 PHE A CA 1
ATOM 761 C C . PHE A 1 99 ? 2.011 6.218 -24.824 1.00 45.53 99 PHE A C 1
ATOM 763 O O . PHE A 1 99 ? 2.605 5.755 -25.800 1.00 45.53 99 PHE A O 1
ATOM 770 N N . GLY A 1 100 ? 2.458 5.987 -23.583 1.00 49.28 100 GLY A N 1
ATOM 771 C CA . GLY A 1 100 ? 3.728 5.317 -23.273 1.00 49.28 100 GLY A CA 1
ATOM 772 C C . GLY A 1 100 ? 3.619 4.300 -22.135 1.00 49.28 100 GLY A C 1
ATOM 773 O O . GLY A 1 100 ? 3.579 4.662 -20.968 1.00 49.28 100 GLY A O 1
ATOM 774 N N . SER A 1 101 ? 3.594 3.016 -22.503 1.00 55.97 101 SER A N 1
ATOM 775 C CA . SER A 1 101 ? 3.605 1.807 -21.655 1.00 55.97 101 SER A CA 1
ATOM 776 C C . SER A 1 101 ? 4.028 1.986 -20.180 1.00 55.97 101 SER A C 1
ATOM 778 O O . SER A 1 101 ? 5.170 2.357 -19.897 1.00 55.97 101 SER A O 1
ATOM 780 N N . THR A 1 102 ? 3.156 1.566 -19.248 1.00 57.72 102 THR A N 1
ATOM 781 C CA . THR A 1 102 ? 3.447 1.385 -17.804 1.00 57.72 102 THR A CA 1
ATOM 782 C C . THR A 1 102 ? 4.776 0.663 -17.563 1.00 57.72 102 THR A C 1
ATOM 784 O O . THR A 1 102 ? 5.512 1.003 -16.639 1.00 57.72 102 THR A O 1
ATOM 787 N N . GLN A 1 103 ? 5.118 -0.297 -18.428 1.00 57.66 103 GLN A N 1
ATOM 788 C CA . GLN A 1 103 ? 6.279 -1.179 -18.288 1.00 57.66 103 GLN A CA 1
ATOM 789 C C . GLN A 1 103 ? 7.627 -0.465 -18.421 1.00 57.66 103 GLN A C 1
ATOM 791 O O . GLN A 1 103 ? 8.640 -0.984 -17.957 1.00 57.66 103 GLN A O 1
ATOM 796 N N . LEU A 1 104 ? 7.653 0.711 -19.051 1.00 56.78 104 LEU A N 1
ATOM 797 C CA . LEU A 1 104 ? 8.878 1.484 -19.265 1.00 56.78 104 LEU A CA 1
ATOM 798 C C . LEU A 1 104 ? 9.149 2.487 -18.139 1.00 56.78 104 LEU A C 1
ATOM 800 O O . LEU A 1 104 ? 10.172 3.171 -18.155 1.00 56.78 104 LEU A O 1
ATOM 804 N N . HIS A 1 105 ? 8.256 2.578 -17.152 1.00 71.12 105 HIS A N 1
ATOM 805 C CA . HIS A 1 105 ? 8.395 3.531 -16.065 1.00 71.12 105 HIS A CA 1
ATOM 806 C C . HIS A 1 105 ? 9.286 2.968 -14.939 1.00 71.12 105 HIS A C 1
ATOM 808 O O . HIS A 1 105 ? 9.006 1.877 -14.432 1.00 71.12 105 HIS A O 1
ATOM 814 N N . PRO A 1 106 ? 10.313 3.701 -14.461 1.00 79.88 106 PRO A N 1
ATOM 815 C CA . PRO A 1 106 ? 11.180 3.239 -13.373 1.00 79.88 106 PRO A CA 1
ATOM 816 C C . PRO A 1 106 ? 10.422 2.844 -12.096 1.00 79.88 106 PRO A C 1
ATOM 818 O O . PRO A 1 106 ? 10.765 1.843 -11.467 1.00 79.88 106 PRO A O 1
ATOM 821 N N . GLN A 1 107 ? 9.345 3.567 -11.750 1.00 82.44 107 GLN A N 1
ATOM 822 C CA . GLN A 1 107 ? 8.488 3.201 -10.607 1.00 82.44 107 GLN A CA 1
ATOM 823 C C . GLN A 1 107 ? 7.803 1.847 -10.818 1.00 82.44 107 GLN A C 1
ATOM 825 O O . GLN A 1 107 ? 7.692 1.074 -9.874 1.00 82.44 107 GLN A O 1
ATOM 830 N N . TYR A 1 108 ? 7.384 1.521 -12.044 1.00 88.19 108 TYR A N 1
ATOM 831 C CA . TYR A 1 108 ? 6.755 0.233 -12.322 1.00 88.19 108 TYR A CA 1
ATOM 832 C C . TYR A 1 108 ? 7.758 -0.917 -12.232 1.00 88.19 108 TYR A C 1
ATOM 834 O O . TYR A 1 108 ? 7.458 -1.944 -11.634 1.00 88.19 108 TYR A O 1
ATOM 842 N N . HIS A 1 109 ? 8.974 -0.743 -12.758 1.00 88.75 109 HIS A N 1
ATOM 843 C CA . HIS A 1 109 ? 10.017 -1.761 -12.621 1.00 88.75 109 HIS A CA 1
ATOM 844 C C . HIS A 1 109 ? 10.381 -2.014 -11.147 1.00 88.75 109 HIS A C 1
ATOM 846 O O . HIS A 1 109 ? 10.515 -3.168 -10.728 1.00 88.75 109 HIS A O 1
ATOM 852 N N . SER A 1 110 ? 10.505 -0.946 -10.349 1.00 92.06 110 SER A N 1
ATOM 853 C CA . SER A 1 110 ? 10.749 -1.036 -8.902 1.00 92.06 110 SER A CA 1
ATOM 854 C C . SER A 1 110 ? 9.605 -1.765 -8.185 1.00 92.06 110 SER A C 1
AT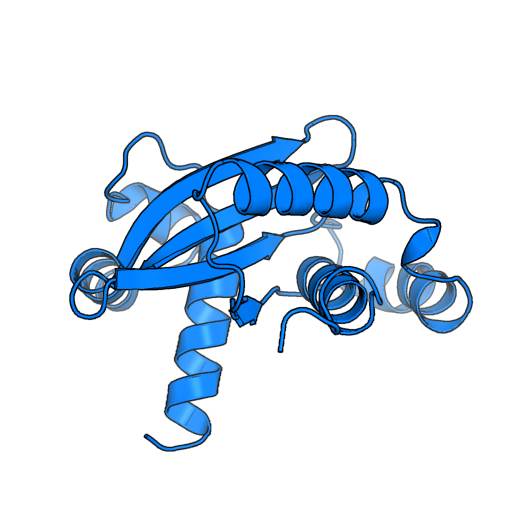OM 856 O O . SER A 1 110 ? 9.836 -2.737 -7.463 1.00 92.06 110 SER A O 1
ATOM 858 N N . LEU A 1 111 ? 8.356 -1.395 -8.491 1.00 94.25 111 LEU A N 1
ATOM 859 C CA . LEU A 1 111 ? 7.160 -2.040 -7.951 1.00 94.25 111 LEU A CA 1
ATOM 860 C C . LEU A 1 111 ? 7.094 -3.523 -8.318 1.00 94.25 111 LEU A C 1
ATOM 862 O O . LEU A 1 111 ? 6.941 -4.365 -7.440 1.00 94.25 111 LEU A O 1
ATOM 866 N N . LYS A 1 112 ? 7.262 -3.856 -9.599 1.00 94.12 112 LYS A N 1
ATOM 867 C CA . LYS A 1 112 ? 7.250 -5.232 -10.106 1.00 94.12 112 LYS A CA 1
ATOM 868 C C . LYS A 1 112 ? 8.301 -6.096 -9.415 1.00 94.12 112 LYS A C 1
ATOM 870 O O . LYS A 1 112 ? 8.004 -7.223 -9.017 1.00 94.12 112 LYS A O 1
ATOM 875 N N . THR A 1 113 ? 9.510 -5.561 -9.250 1.00 95.12 113 THR A N 1
ATOM 876 C CA . THR A 1 113 ? 10.598 -6.245 -8.538 1.00 95.12 113 THR A CA 1
ATOM 877 C C . THR A 1 113 ? 10.180 -6.548 -7.103 1.00 95.12 113 THR A C 1
ATOM 879 O O . THR A 1 113 ? 10.276 -7.697 -6.672 1.00 95.12 113 THR A O 1
ATOM 882 N N . LYS A 1 114 ? 9.643 -5.552 -6.385 1.00 96.75 114 LYS A N 1
ATOM 883 C CA . LYS A 1 114 ? 9.272 -5.733 -4.982 1.00 96.75 114 LYS A CA 1
ATOM 884 C C . LYS A 1 114 ? 8.069 -6.655 -4.783 1.00 96.75 114 LYS A C 1
ATOM 886 O O . LYS A 1 114 ? 8.089 -7.491 -3.888 1.00 96.75 114 LYS A O 1
ATOM 891 N N . VAL A 1 115 ? 7.053 -6.554 -5.637 1.00 96.25 115 VAL A N 1
ATOM 892 C CA . VAL A 1 115 ? 5.895 -7.461 -5.618 1.00 96.25 115 VAL A CA 1
ATOM 893 C C . VAL A 1 115 ? 6.340 -8.900 -5.864 1.00 96.25 115 VAL A C 1
ATOM 895 O O . VAL A 1 115 ? 5.916 -9.796 -5.147 1.00 96.25 115 VAL A O 1
ATOM 898 N N . THR A 1 116 ? 7.253 -9.128 -6.811 1.00 95.94 116 THR A N 1
ATOM 899 C CA . THR A 1 116 ? 7.806 -10.469 -7.064 1.00 95.94 116 THR A CA 1
ATOM 900 C C . THR A 1 116 ? 8.549 -11.017 -5.842 1.00 95.94 116 THR A C 1
ATOM 902 O O . THR A 1 116 ? 8.398 -12.189 -5.509 1.00 95.94 116 THR A O 1
ATOM 905 N N . GLU A 1 117 ? 9.333 -10.184 -5.153 1.00 96.69 117 GLU A N 1
ATOM 906 C CA . GLU A 1 117 ? 10.004 -10.558 -3.899 1.00 96.69 117 GLU A CA 1
ATOM 907 C C . GLU A 1 117 ? 8.989 -10.975 -2.823 1.00 96.69 117 GLU A C 1
ATOM 909 O O . GLU A 1 117 ? 9.104 -12.070 -2.277 1.00 96.69 117 GLU A O 1
ATOM 914 N N . TRP A 1 118 ? 7.953 -10.161 -2.596 1.00 97.12 118 TRP A N 1
ATOM 915 C CA . TRP A 1 118 ? 6.916 -10.437 -1.599 1.00 97.12 118 TRP A CA 1
ATOM 916 C C . TRP A 1 118 ? 6.047 -11.656 -1.910 1.00 97.12 118 TRP A C 1
ATOM 918 O O . TRP A 1 118 ? 5.569 -12.322 -0.995 1.00 97.12 118 TRP A O 1
ATOM 928 N N . LEU A 1 119 ? 5.827 -11.964 -3.188 1.00 94.94 119 LEU A N 1
ATOM 929 C CA . LEU A 1 119 ? 5.160 -13.202 -3.587 1.00 94.94 119 LEU A CA 1
ATOM 930 C C . LEU A 1 119 ? 6.036 -14.428 -3.292 1.00 94.94 119 LEU A C 1
ATOM 932 O O . LEU A 1 119 ? 5.531 -15.461 -2.860 1.00 94.94 119 LEU A O 1
ATOM 936 N N . ASN A 1 120 ? 7.350 -14.317 -3.503 1.00 95.38 120 ASN A N 1
ATOM 937 C CA . ASN A 1 120 ? 8.289 -15.419 -3.293 1.00 95.38 120 ASN A CA 1
ATOM 938 C C . ASN A 1 120 ? 8.553 -15.713 -1.809 1.00 95.38 120 ASN A C 1
ATOM 940 O O . ASN A 1 120 ? 8.775 -16.871 -1.456 1.00 95.38 120 ASN A O 1
ATOM 944 N N . ASP A 1 121 ? 8.557 -14.691 -0.948 1.00 95.25 121 ASP A N 1
ATOM 945 C CA . ASP A 1 121 ? 8.803 -14.844 0.494 1.00 95.25 121 ASP A CA 1
ATOM 946 C C . ASP A 1 121 ? 7.524 -15.051 1.332 1.00 95.25 121 ASP A C 1
ATOM 948 O O . ASP A 1 121 ? 7.607 -15.343 2.526 1.00 95.25 121 ASP A O 1
ATOM 952 N N . GLY A 1 122 ? 6.347 -14.953 0.703 1.00 92.50 122 GLY A N 1
ATOM 953 C CA . GLY A 1 122 ? 5.043 -15.145 1.339 1.00 92.50 122 GLY A CA 1
ATOM 954 C C . GLY A 1 122 ? 4.490 -13.912 2.060 1.00 92.50 122 GLY A C 1
ATOM 955 O O . GLY A 1 122 ? 3.457 -14.013 2.721 1.00 92.50 122 GLY A O 1
ATOM 956 N N . THR A 1 123 ? 5.135 -12.750 1.937 1.00 94.56 123 THR A N 1
ATOM 957 C CA . THR A 1 123 ? 4.615 -11.469 2.438 1.00 94.56 123 THR A CA 1
ATOM 958 C C . THR A 1 123 ? 3.303 -11.083 1.756 1.00 94.56 123 THR A C 1
ATOM 960 O O . THR A 1 123 ? 2.404 -10.545 2.403 1.00 94.56 123 THR A O 1
ATOM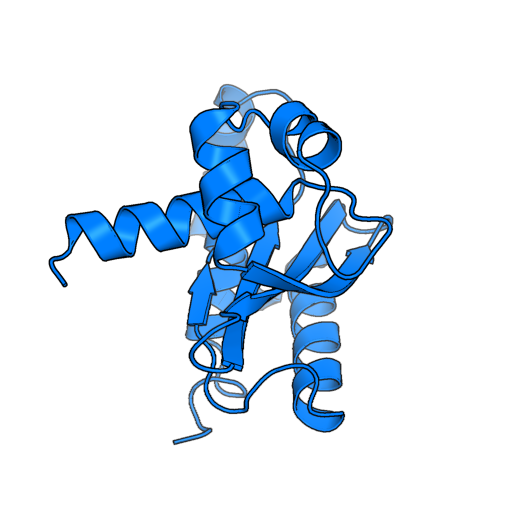 963 N N . LEU A 1 124 ? 3.191 -11.354 0.454 1.00 93.94 124 LEU A N 1
ATOM 964 C CA . LEU A 1 124 ? 1.996 -11.117 -0.347 1.00 93.94 124 LEU A CA 1
ATOM 965 C C . LEU A 1 124 ? 1.426 -12.455 -0.821 1.00 93.94 124 LEU A C 1
ATOM 967 O O . LEU A 1 124 ? 2.160 -13.341 -1.257 1.00 93.94 124 LEU A O 1
ATOM 971 N N . SER A 1 125 ? 0.105 -12.601 -0.744 1.00 89.88 125 SER A N 1
ATOM 972 C CA . SER A 1 125 ? -0.576 -13.798 -1.239 1.00 89.88 125 SER A CA 1
ATOM 973 C C . SER A 1 125 ? -0.446 -13.917 -2.768 1.00 89.88 125 SER A C 1
ATOM 975 O O . SER A 1 125 ? -0.542 -12.895 -3.447 1.00 89.88 125 SER A O 1
ATOM 977 N N . PRO A 1 126 ? -0.313 -15.135 -3.340 1.00 86.69 126 PRO A N 1
ATOM 978 C CA . PRO A 1 126 ? -0.349 -15.361 -4.792 1.00 86.69 126 PRO A CA 1
ATOM 979 C C . PRO A 1 126 ? -1.588 -14.774 -5.473 1.00 86.69 126 PRO A C 1
ATOM 981 O O . PRO A 1 126 ? -1.519 -14.320 -6.612 1.00 86.69 126 PRO A O 1
ATOM 984 N N . THR A 1 127 ? -2.708 -14.752 -4.750 1.00 86.69 127 THR A N 1
ATOM 985 C CA . THR A 1 127 ? -3.909 -13.999 -5.107 1.00 86.69 127 THR A CA 1
ATOM 986 C C . THR A 1 127 ? -4.018 -12.800 -4.177 1.00 86.69 127 THR A C 1
ATOM 988 O O . THR A 1 127 ? -4.241 -12.974 -2.975 1.00 86.69 127 THR A O 1
ATOM 991 N N . PHE A 1 128 ? -3.870 -11.595 -4.717 1.00 89.38 128 PHE A N 1
ATOM 992 C CA . PHE A 1 128 ? -3.934 -10.357 -3.948 1.00 89.38 128 PHE A CA 1
ATOM 993 C C . PHE A 1 128 ? -4.790 -9.311 -4.654 1.00 89.38 128 PHE A C 1
ATOM 995 O O . PHE A 1 128 ? -4.904 -9.292 -5.880 1.00 89.38 128 PHE A O 1
ATOM 1002 N N . THR A 1 129 ? -5.362 -8.409 -3.862 1.00 92.88 129 THR A N 1
ATOM 1003 C CA . THR A 1 129 ? -6.016 -7.204 -4.374 1.00 92.88 129 THR A CA 1
ATOM 1004 C C . THR A 1 129 ? -5.016 -6.056 -4.370 1.00 92.88 129 THR A C 1
ATOM 1006 O O . THR A 1 129 ? -4.294 -5.872 -3.388 1.00 92.88 129 THR A O 1
ATOM 1009 N N . VAL A 1 130 ? -4.982 -5.270 -5.448 1.00 94.94 130 VAL A N 1
ATOM 1010 C CA . VAL A 1 130 ? -4.144 -4.072 -5.556 1.00 94.94 130 VAL A CA 1
ATOM 1011 C C . VAL A 1 130 ? -4.994 -2.813 -5.692 1.00 94.94 130 VAL A C 1
ATOM 1013 O O . VAL A 1 130 ? -5.989 -2.799 -6.413 1.00 94.94 130 VAL A O 1
ATOM 1016 N N . THR A 1 131 ? -4.593 -1.745 -5.008 1.00 95.44 131 THR A N 1
ATOM 1017 C CA . THR A 1 131 ? -5.233 -0.428 -5.077 1.00 95.44 131 THR A CA 1
ATOM 1018 C C . THR A 1 131 ? -4.193 0.684 -5.083 1.00 95.44 131 THR A C 1
ATOM 1020 O O . THR A 1 131 ? -3.063 0.508 -4.627 1.00 95.44 131 THR A O 1
ATOM 1023 N N . GLY A 1 132 ? -4.574 1.852 -5.584 1.00 92.56 132 GLY A N 1
ATOM 1024 C CA . GLY A 1 132 ? -3.737 3.037 -5.550 1.00 92.56 132 GLY A CA 1
ATOM 1025 C C . GLY A 1 132 ? -4.491 4.275 -6.012 1.00 92.56 132 GLY A C 1
ATOM 1026 O O . GLY A 1 132 ? -5.439 4.196 -6.792 1.00 92.56 132 GLY A O 1
ATOM 1027 N N . HIS A 1 133 ? -4.053 5.432 -5.527 1.00 88.25 133 HIS A N 1
ATOM 1028 C CA . HIS A 1 133 ? -4.602 6.730 -5.907 1.00 88.25 133 HIS A CA 1
ATOM 1029 C C . HIS A 1 133 ? -3.636 7.465 -6.846 1.00 88.25 133 HIS A C 1
ATOM 1031 O O . HIS A 1 133 ? -2.416 7.325 -6.724 1.00 88.25 133 HIS A O 1
ATOM 1037 N N . SER A 1 134 ? -4.167 8.257 -7.786 1.00 84.62 134 SER A N 1
ATOM 1038 C CA . SER A 1 134 ? -3.370 9.022 -8.759 1.00 84.62 134 SER A CA 1
ATOM 1039 C C . SER A 1 134 ? -2.374 8.119 -9.522 1.00 84.62 134 SER A C 1
ATOM 1041 O O . SER A 1 134 ? -2.778 7.091 -10.069 1.00 84.62 134 SER A O 1
ATOM 1043 N N . MET A 1 135 ? -1.076 8.439 -9.526 1.00 82.12 135 MET A N 1
ATOM 1044 C CA . MET A 1 135 ? -0.012 7.600 -10.097 1.00 82.12 135 MET A CA 1
ATOM 1045 C C . MET A 1 135 ? 0.026 6.186 -9.493 1.00 82.12 135 MET A C 1
ATOM 1047 O O . MET A 1 135 ? 0.350 5.226 -10.183 1.00 82.12 135 MET A O 1
ATOM 1051 N N . GLY A 1 136 ? -0.359 6.013 -8.227 1.00 87.69 136 GLY A N 1
ATOM 1052 C CA . GLY A 1 136 ? -0.480 4.685 -7.624 1.00 87.69 136 GLY A CA 1
ATOM 1053 C C . GLY A 1 136 ? -1.522 3.808 -8.324 1.00 87.69 136 GLY A C 1
ATOM 1054 O O . GLY A 1 136 ? -1.294 2.618 -8.519 1.00 87.69 136 GLY A O 1
ATOM 1055 N N . GLY A 1 137 ? -2.630 4.405 -8.776 1.00 88.31 137 GLY A N 1
ATOM 1056 C CA . GLY A 1 137 ? -3.675 3.704 -9.528 1.00 88.31 137 GLY A CA 1
ATOM 1057 C C . GLY A 1 137 ? -3.200 3.240 -10.908 1.00 88.31 137 GLY A C 1
ATOM 1058 O O . GLY A 1 137 ? -3.522 2.137 -11.337 1.00 88.31 137 GLY A O 1
ATOM 1059 N N . PHE A 1 138 ? -2.356 4.032 -11.573 1.00 84.38 138 PHE A N 1
ATOM 1060 C CA . PHE A 1 138 ? -1.694 3.634 -12.823 1.00 84.38 138 PHE A CA 1
ATOM 1061 C C . PHE A 1 138 ? -0.855 2.376 -12.672 1.00 84.38 138 PHE A C 1
ATOM 1063 O O . PHE A 1 138 ? -0.927 1.452 -13.476 1.00 84.38 138 PHE A O 1
ATOM 1070 N N . LEU A 1 139 ? -0.034 2.372 -11.624 1.00 88.50 139 LEU A N 1
ATOM 1071 C CA . LEU A 1 139 ? 0.888 1.295 -11.331 1.00 88.50 139 LEU A CA 1
ATOM 1072 C C . LEU A 1 139 ? 0.118 0.039 -10.909 1.00 88.50 139 LEU A C 1
ATOM 1074 O O . LEU A 1 139 ? 0.496 -1.060 -11.306 1.00 88.50 139 LEU A O 1
ATOM 1078 N N . ALA A 1 140 ? -0.992 0.209 -10.181 1.00 91.81 140 ALA A N 1
ATOM 1079 C CA . ALA A 1 140 ? -1.922 -0.864 -9.845 1.00 91.81 140 ALA A CA 1
ATOM 1080 C C . ALA A 1 140 ? -2.540 -1.513 -11.097 1.00 91.81 140 ALA A C 1
ATOM 1082 O O . ALA A 1 140 ? -2.545 -2.737 -11.193 1.00 91.81 140 ALA A O 1
ATOM 1083 N N . ILE A 1 141 ? -2.983 -0.719 -12.082 1.00 88.19 141 ILE A N 1
ATOM 1084 C CA . ILE A 1 141 ? -3.459 -1.242 -13.377 1.00 88.19 141 ILE A CA 1
ATOM 1085 C C . ILE A 1 141 ? -2.325 -1.967 -14.108 1.00 88.19 141 ILE A C 1
ATOM 1087 O O . ILE A 1 141 ? -2.515 -3.084 -14.575 1.00 88.19 141 ILE A O 1
ATOM 1091 N N . GLY A 1 142 ? -1.121 -1.386 -14.137 1.00 87.50 142 GLY A N 1
ATOM 1092 C CA . GLY A 1 142 ? 0.049 -2.032 -14.734 1.00 87.50 142 GLY A CA 1
ATOM 1093 C C . GLY A 1 142 ? 0.337 -3.415 -14.144 1.00 87.50 142 GLY A C 1
ATOM 1094 O O . GLY A 1 142 ? 0.632 -4.337 -14.897 1.00 87.50 142 GLY A O 1
ATOM 1095 N N . LEU A 1 143 ? 0.206 -3.574 -12.820 1.00 90.88 143 LEU A N 1
ATOM 1096 C CA . LEU A 1 143 ? 0.347 -4.871 -12.150 1.00 90.88 143 LEU A CA 1
ATOM 1097 C C . LEU A 1 143 ? -0.784 -5.831 -12.525 1.00 90.88 143 LEU A C 1
ATOM 1099 O O . LEU A 1 143 ? -0.516 -7.000 -12.793 1.00 90.88 143 LEU A O 1
ATOM 1103 N N . ALA A 1 144 ? -2.026 -5.344 -12.545 1.00 89.19 144 ALA A N 1
ATOM 1104 C CA . ALA A 1 144 ? -3.200 -6.142 -12.889 1.00 89.19 144 ALA A CA 1
ATOM 1105 C C . ALA A 1 144 ? -3.187 -6.634 -14.347 1.00 89.19 144 ALA A C 1
ATOM 1107 O O . ALA A 1 144 ? -3.786 -7.666 -14.630 1.00 89.19 144 ALA A O 1
ATOM 1108 N N . ASP A 1 145 ? -2.485 -5.934 -15.242 1.00 87.00 145 ASP A N 1
ATOM 1109 C CA . ASP A 1 145 ? -2.314 -6.307 -16.651 1.00 87.00 145 ASP A CA 1
ATOM 1110 C C . ASP A 1 145 ? -1.022 -7.110 -16.922 1.00 87.00 145 ASP A C 1
ATOM 1112 O O . ASP A 1 145 ? -0.818 -7.609 -18.034 1.00 87.00 145 ASP A O 1
ATOM 1116 N N . ASP A 1 146 ? -0.117 -7.248 -15.944 1.00 86.88 146 ASP A N 1
ATOM 1117 C CA . ASP A 1 146 ? 1.166 -7.928 -16.146 1.00 86.88 146 ASP A CA 1
ATOM 1118 C C . ASP A 1 146 ? 0.990 -9.453 -16.209 1.00 86.88 146 ASP A C 1
ATOM 1120 O O . ASP A 1 146 ? 0.532 -10.061 -15.236 1.00 86.88 146 ASP A O 1
ATOM 1124 N N . PRO A 1 147 ? 1.444 -10.126 -17.285 1.00 86.31 147 PRO A N 1
ATOM 1125 C CA . PRO A 1 147 ? 1.296 -11.572 -17.425 1.00 86.31 147 PRO A CA 1
ATOM 1126 C C . PRO A 1 147 ? 1.918 -12.400 -16.295 1.00 86.31 147 PRO A C 1
ATOM 1128 O O . PRO A 1 147 ? 1.531 -13.557 -16.117 1.00 86.31 147 PRO A O 1
ATOM 1131 N N . LEU A 1 148 ? 2.894 -11.848 -15.560 1.00 85.56 148 LEU A N 1
ATOM 1132 C CA . LEU A 1 148 ? 3.462 -12.516 -14.387 1.00 85.56 148 LEU A CA 1
ATOM 1133 C C . LEU A 1 148 ? 2.474 -12.596 -13.219 1.00 85.56 148 LEU A C 1
ATOM 1135 O O . LEU A 1 148 ? 2.534 -13.555 -12.456 1.00 85.56 148 LEU A O 1
ATOM 1139 N N . PHE A 1 149 ? 1.572 -11.623 -13.088 1.00 86.69 149 PHE A N 1
ATOM 1140 C CA . PHE A 1 149 ? 0.627 -11.527 -11.974 1.00 86.69 149 PHE A CA 1
ATOM 1141 C C . PHE A 1 149 ? -0.793 -11.953 -12.373 1.00 86.69 149 PHE A C 1
ATOM 1143 O O . PHE A 1 149 ? -1.572 -12.348 -11.513 1.00 86.69 149 PHE A O 1
ATOM 1150 N N . THR A 1 150 ? -1.117 -11.991 -13.671 1.00 75.06 150 THR A N 1
ATOM 1151 C CA . THR A 1 150 ? -2.433 -12.445 -14.158 1.00 75.06 150 THR A CA 1
ATOM 1152 C C . THR A 1 150 ? -2.569 -13.966 -14.312 1.00 75.06 150 THR A C 1
ATOM 1154 O O . THR A 1 150 ? -3.654 -14.447 -14.631 1.00 75.06 150 THR A O 1
ATOM 1157 N N . ARG A 1 151 ? -1.481 -14.742 -14.183 1.00 54.38 151 ARG A N 1
ATOM 1158 C CA . ARG A 1 151 ? -1.455 -16.198 -14.464 1.00 54.38 151 ARG A CA 1
ATOM 1159 C C . ARG A 1 151 ? -1.350 -17.098 -13.227 1.00 54.38 151 ARG A C 1
ATOM 1161 O O . ARG A 1 151 ? -1.119 -18.292 -13.378 1.00 54.38 151 ARG A O 1
ATOM 1168 N N . ALA A 1 152 ? -1.538 -16.559 -12.025 1.00 43.34 152 ALA A N 1
ATOM 1169 C CA . ALA A 1 152 ? -1.538 -17.327 -10.776 1.00 43.34 152 ALA A CA 1
ATOM 1170 C C . ALA A 1 152 ? -2.938 -17.855 -10.376 1.00 43.34 152 ALA A C 1
ATOM 1172 O O . ALA A 1 152 ? -3.247 -17.942 -9.188 1.00 43.34 152 ALA A O 1
ATOM 1173 N N . CYS A 1 153 ? -3.786 -18.193 -11.357 1.00 35.78 153 CYS A N 1
ATOM 1174 C CA . CYS A 1 153 ? -5.079 -18.856 -11.153 1.00 35.78 153 CYS A CA 1
ATOM 1175 C C . CYS A 1 153 ? -5.062 -20.272 -11.729 1.00 35.78 153 CYS A C 1
ATOM 1177 O O . CYS A 1 153 ? -4.606 -20.425 -12.886 1.00 35.78 153 CYS A O 1
#